Protein AF-A0A0E1X220-F1 (afdb_monomer_lite)

InterPro domains:
  IPR011006 CheY-like superfamily [SSF52172] (6-56)

Secondary structure (DSSP, 8-state):
--TTTT-EEEEE-SSHHHHHHHHHHHHHTTPEEEEEESSHHHHHHHHHHS--SEEEE---TTHHHHHHHH--

Sequence (72 aa):
MNDLEHRRILVVEDEVFVALDVAATVEDANGTVVGPVGTVRQAIDLINRQEVDAAIRTSISQTEMWNRCWTG

Foldseek 3Di:
DLVAAEAAEEEEALDVVVSVVVCVVCVVSNHHYLDYHNDPVVVVVSVVVDPHRYYDYDDPPCVVVVVVPPVD

Structure (mmCIF, N/CA/C/O backbone):
data_AF-A0A0E1X220-F1
#
_entry.id   AF-A0A0E1X220-F1
#
loop_
_atom_site.group_PDB
_atom_site.id
_atom_site.type_symbol
_atom_site.label_atom_id
_atom_site.label_alt_id
_atom_site.label_comp_id
_atom_site.label_asym_id
_atom_site.label_entity_id
_atom_site.label_seq_id
_atom_site.pdbx_PDB_ins_code
_atom_site.Cartn_x
_atom_sit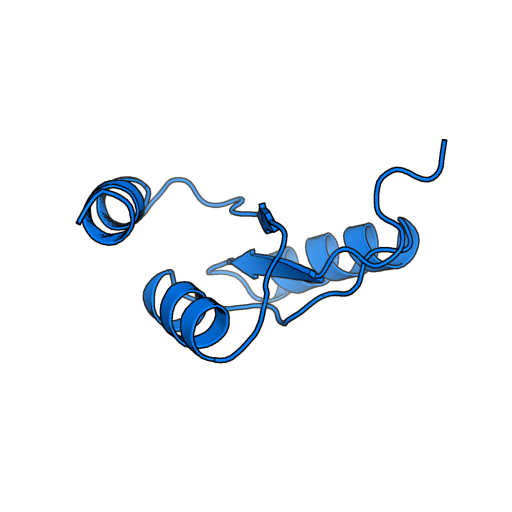e.Cartn_y
_atom_site.Cartn_z
_atom_site.occupancy
_atom_site.B_iso_or_equiv
_atom_site.auth_seq_id
_atom_site.auth_comp_id
_atom_site.auth_asym_id
_atom_site.auth_atom_id
_atom_site.pdbx_PDB_model_num
ATOM 1 N N . MET A 1 1 ? 7.326 -18.234 -13.073 1.00 40.06 1 MET A N 1
ATOM 2 C CA . MET A 1 1 ? 7.366 -17.839 -11.653 1.00 40.06 1 MET A CA 1
ATOM 3 C C . MET A 1 1 ? 7.067 -16.357 -11.651 1.00 40.06 1 MET A C 1
ATOM 5 O O . MET A 1 1 ? 7.986 -15.575 -11.830 1.00 40.06 1 MET A O 1
ATOM 9 N N . ASN A 1 2 ? 5.783 -16.000 -11.621 1.00 44.12 2 ASN A N 1
ATOM 10 C CA . ASN A 1 2 ? 5.340 -14.607 -11.598 1.00 44.12 2 ASN A CA 1
ATOM 11 C C . ASN A 1 2 ? 4.620 -14.432 -10.260 1.00 44.12 2 ASN A C 1
ATOM 13 O O . ASN A 1 2 ? 3.415 -14.645 -10.156 1.00 44.12 2 ASN A O 1
ATOM 17 N N . ASP A 1 3 ? 5.398 -14.206 -9.203 1.00 56.16 3 ASP A N 1
ATOM 18 C CA . ASP A 1 3 ? 4.967 -14.474 -7.825 1.00 56.16 3 ASP A CA 1
ATOM 19 C C . ASP A 1 3 ? 4.045 -13.397 -7.211 1.00 56.16 3 ASP A C 1
ATOM 21 O O . ASP A 1 3 ? 3.585 -13.561 -6.081 1.00 56.16 3 ASP A O 1
ATOM 25 N N . LEU A 1 4 ? 3.692 -12.336 -7.951 1.00 56.62 4 LEU A N 1
ATOM 26 C CA . LEU A 1 4 ? 2.808 -11.255 -7.479 1.00 56.62 4 LEU A CA 1
ATOM 27 C C . LEU A 1 4 ? 1.654 -10.898 -8.430 1.00 56.62 4 LEU A C 1
ATOM 29 O O . LEU A 1 4 ? 0.907 -9.964 -8.138 1.00 56.62 4 LEU A O 1
ATOM 33 N N . GLU A 1 5 ? 1.460 -11.637 -9.528 1.00 53.69 5 GLU A N 1
ATOM 34 C CA . GLU A 1 5 ? 0.391 -11.334 -10.488 1.00 53.69 5 GLU A CA 1
ATOM 35 C C . GLU A 1 5 ? -0.983 -11.295 -9.799 1.00 53.69 5 GLU A C 1
ATOM 37 O O . GLU A 1 5 ? -1.444 -12.294 -9.249 1.00 53.69 5 GLU A O 1
ATOM 42 N N . HIS A 1 6 ? -1.638 -10.130 -9.870 1.00 60.34 6 HIS A N 1
ATOM 43 C CA . HIS A 1 6 ? -2.949 -9.800 -9.282 1.00 60.34 6 HIS A CA 1
ATOM 44 C C . HIS A 1 6 ? -2.990 -9.593 -7.763 1.00 60.34 6 HIS A C 1
ATOM 46 O O . HIS A 1 6 ? -4.074 -9.367 -7.227 1.00 60.34 6 HIS A O 1
ATOM 52 N N . ARG A 1 7 ? -1.850 -9.609 -7.061 1.00 74.56 7 ARG A N 1
ATOM 53 C CA . ARG A 1 7 ? -1.851 -9.358 -5.617 1.00 74.56 7 ARG A CA 1
ATOM 54 C C . ARG A 1 7 ? -1.971 -7.873 -5.309 1.00 74.56 7 ARG A C 1
ATOM 56 O O . ARG A 1 7 ? -1.213 -7.042 -5.812 1.00 74.56 7 ARG A O 1
ATOM 63 N N . ARG A 1 8 ? -2.925 -7.560 -4.443 1.00 81.31 8 ARG A N 1
ATOM 64 C CA . ARG A 1 8 ? -3.232 -6.228 -3.935 1.00 81.31 8 ARG A CA 1
ATOM 65 C C . ARG A 1 8 ? -2.359 -5.962 -2.716 1.00 81.31 8 ARG A C 1
ATOM 67 O O . ARG A 1 8 ? -2.652 -6.431 -1.618 1.00 81.31 8 ARG A O 1
ATOM 74 N N . ILE A 1 9 ? -1.258 -5.248 -2.925 1.00 85.50 9 ILE A N 1
ATOM 75 C CA . ILE A 1 9 ? -0.260 -4.958 -1.897 1.00 85.50 9 ILE A CA 1
ATOM 76 C C . ILE A 1 9 ? -0.527 -3.582 -1.291 1.00 85.50 9 ILE A C 1
ATOM 78 O O . ILE A 1 9 ? -0.609 -2.570 -1.990 1.00 85.50 9 ILE A O 1
ATOM 82 N N . LEU A 1 10 ? -0.637 -3.537 0.030 1.00 85.31 10 LEU A N 1
ATOM 83 C CA . LEU A 1 10 ? -0.758 -2.302 0.791 1.00 85.31 10 LEU A CA 1
ATOM 84 C C . LEU A 1 10 ? 0.614 -1.874 1.308 1.00 85.31 10 LEU A C 1
ATOM 86 O O . LEU A 1 10 ? 1.283 -2.643 1.995 1.00 85.31 10 LEU A O 1
ATOM 90 N N . VAL A 1 11 ? 1.0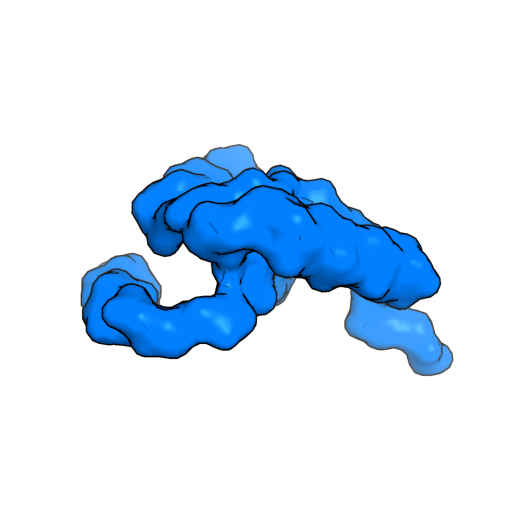21 -0.642 1.015 1.00 85.44 11 VAL A N 1
ATOM 91 C CA . VAL A 1 11 ? 2.306 -0.099 1.470 1.00 85.44 11 VAL A CA 1
ATOM 92 C C . VAL A 1 11 ? 2.035 0.863 2.618 1.00 85.44 11 VAL A C 1
ATOM 94 O O . VAL A 1 11 ? 1.374 1.880 2.426 1.00 85.44 11 VAL A O 1
ATOM 97 N N . VAL A 1 12 ? 2.509 0.542 3.822 1.00 85.25 12 VAL A N 1
ATOM 98 C CA . VAL A 1 12 ? 2.323 1.395 5.005 1.00 85.25 12 VAL A CA 1
ATOM 99 C C . VAL A 1 12 ? 3.649 2.027 5.371 1.00 85.25 12 VAL A C 1
ATOM 101 O O . V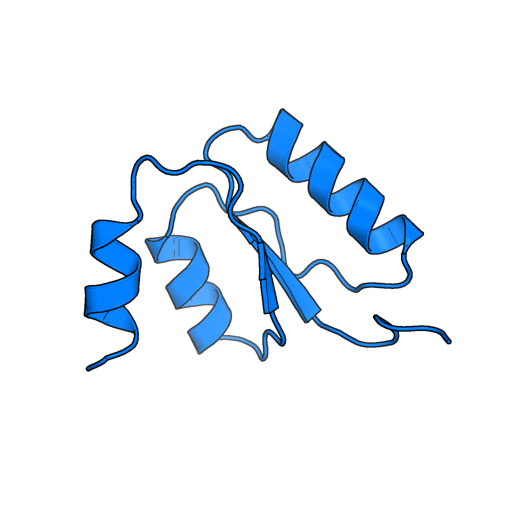AL A 1 12 ? 4.521 1.339 5.900 1.00 85.25 12 VAL A O 1
ATOM 104 N N . GLU A 1 13 ? 3.762 3.330 5.139 1.00 85.56 13 GLU A N 1
ATOM 105 C CA . GLU A 1 13 ? 4.954 4.091 5.470 1.00 85.56 13 GLU A CA 1
ATOM 106 C C . GLU A 1 13 ? 4.671 5.502 5.951 1.00 85.56 13 GLU A C 1
ATOM 108 O O . GLU A 1 13 ? 3.917 6.241 5.322 1.00 85.56 13 GLU A O 1
ATOM 113 N N . ASP A 1 14 ? 5.337 5.868 7.048 1.00 81.88 14 ASP A N 1
ATOM 114 C CA . ASP A 1 14 ? 5.214 7.188 7.673 1.00 81.88 14 ASP A CA 1
ATOM 115 C C . ASP A 1 14 ? 5.816 8.276 6.756 1.00 81.88 14 ASP A C 1
ATOM 117 O O . ASP A 1 14 ? 5.362 9.423 6.736 1.00 81.88 14 ASP A O 1
ATOM 121 N N . GLU A 1 15 ? 6.811 7.902 5.944 1.00 86.56 15 GLU A N 1
ATOM 122 C CA . GLU A 1 15 ? 7.470 8.764 4.966 1.00 86.56 15 GLU A CA 1
ATOM 123 C C . GLU A 1 15 ? 6.971 8.485 3.542 1.00 86.56 15 GLU A C 1
ATOM 125 O O . GLU A 1 15 ? 7.240 7.442 2.946 1.00 86.56 15 GLU A O 1
ATOM 130 N N . VAL A 1 16 ? 6.299 9.472 2.942 1.00 80.00 16 VAL A N 1
ATOM 131 C CA . VAL A 1 16 ? 5.688 9.353 1.603 1.00 80.00 16 VAL A CA 1
ATOM 132 C C . VAL A 1 16 ? 6.704 9.009 0.508 1.00 80.00 16 VAL A C 1
ATOM 134 O O . VAL A 1 16 ? 6.376 8.257 -0.406 1.00 80.00 16 VAL A O 1
ATOM 137 N N . PHE A 1 17 ? 7.935 9.524 0.586 1.00 85.19 17 PHE A N 1
ATOM 138 C CA . PHE A 1 17 ? 8.970 9.225 -0.411 1.00 85.19 17 PHE A CA 1
ATOM 139 C C . PHE A 1 17 ? 9.378 7.750 -0.398 1.00 85.19 17 PHE A C 1
ATOM 141 O O . PHE A 1 17 ? 9.492 7.145 -1.459 1.00 85.19 17 PHE A O 1
ATOM 148 N N . VAL A 1 18 ? 9.527 7.162 0.792 1.00 84.44 18 VAL A N 1
ATOM 149 C CA . VAL A 1 18 ? 9.824 5.731 0.952 1.00 84.44 18 VAL A CA 1
ATOM 150 C C . VAL A 1 18 ? 8.625 4.899 0.499 1.00 84.44 18 VAL A C 1
ATOM 152 O O . VAL A 1 18 ? 8.783 3.922 -0.228 1.00 84.44 18 VAL A O 1
ATOM 155 N N . ALA A 1 19 ? 7.410 5.328 0.854 1.00 84.25 19 ALA A N 1
ATOM 156 C CA . ALA A 1 19 ? 6.179 4.670 0.428 1.00 84.25 19 ALA A CA 1
ATOM 157 C C . ALA A 1 19 ? 6.052 4.589 -1.105 1.00 84.25 19 ALA A C 1
ATOM 159 O O . ALA A 1 19 ? 5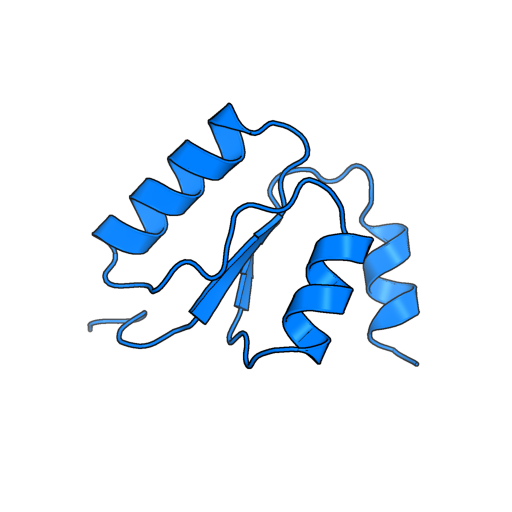.638 3.562 -1.639 1.00 84.25 19 ALA A O 1
ATOM 160 N N . LEU A 1 20 ? 6.414 5.667 -1.810 1.00 85.25 20 LEU A N 1
ATOM 161 C CA . LEU A 1 20 ? 6.397 5.739 -3.272 1.00 85.25 20 LEU A CA 1
ATOM 162 C C . LEU A 1 20 ? 7.462 4.845 -3.916 1.00 85.25 20 LEU A C 1
ATOM 164 O O . LEU A 1 20 ? 7.168 4.197 -4.914 1.00 85.25 20 LEU A O 1
ATOM 168 N N . ASP A 1 21 ? 8.664 4.781 -3.346 1.00 88.56 21 ASP A N 1
ATOM 169 C CA . ASP A 1 21 ? 9.750 3.927 -3.848 1.00 88.56 21 ASP A CA 1
ATOM 170 C C . ASP A 1 21 ? 9.394 2.432 -3.738 1.00 88.56 21 ASP A C 1
ATOM 172 O O . ASP A 1 21 ? 9.528 1.653 -4.688 1.00 88.56 21 ASP A O 1
ATOM 176 N N . VAL A 1 22 ? 8.813 2.041 -2.599 1.00 84.75 22 VAL A N 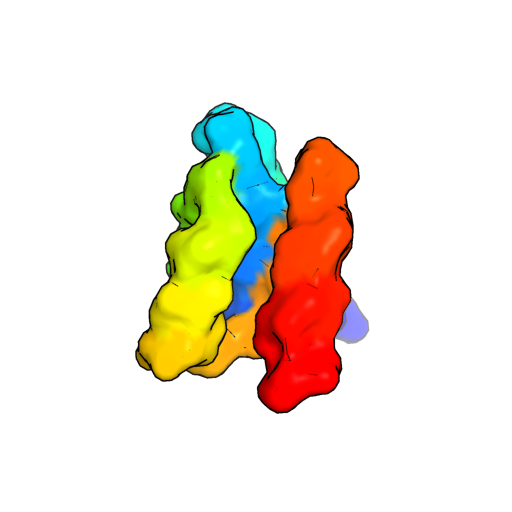1
ATOM 177 C CA . VAL A 1 22 ? 8.293 0.683 -2.393 1.00 84.75 22 VAL A CA 1
ATOM 178 C C . VAL A 1 22 ? 7.119 0.400 -3.332 1.00 84.75 22 VAL A C 1
ATOM 180 O O . VAL A 1 22 ? 7.058 -0.680 -3.917 1.00 84.75 22 VAL A O 1
ATOM 183 N N . ALA A 1 23 ? 6.203 1.355 -3.516 1.00 86.25 23 ALA A N 1
ATOM 184 C CA . ALA A 1 23 ? 5.091 1.207 -4.453 1.00 86.25 23 ALA A CA 1
ATOM 185 C C . ALA A 1 23 ? 5.582 0.988 -5.893 1.00 86.25 23 ALA A C 1
ATOM 187 O O . ALA A 1 23 ? 5.127 0.055 -6.547 1.00 86.25 23 ALA A O 1
ATOM 188 N N . ALA A 1 24 ? 6.560 1.774 -6.349 1.00 86.88 24 ALA A N 1
ATOM 189 C CA . ALA A 1 24 ? 7.161 1.618 -7.670 1.00 86.88 24 ALA A CA 1
ATOM 190 C C . ALA A 1 24 ? 7.811 0.235 -7.842 1.00 86.88 24 ALA A C 1
ATOM 192 O O . ALA A 1 24 ? 7.633 -0.406 -8.872 1.00 86.88 24 ALA A O 1
ATOM 193 N N . THR A 1 25 ? 8.495 -0.263 -6.807 1.00 87.00 25 THR A N 1
ATOM 194 C CA . THR A 1 25 ? 9.086 -1.613 -6.807 1.00 87.00 25 THR A CA 1
ATOM 195 C C . THR A 1 25 ? 8.018 -2.707 -6.916 1.00 87.00 25 THR A C 1
ATOM 197 O O . THR A 1 25 ? 8.206 -3.708 -7.604 1.00 87.00 25 THR A O 1
ATOM 200 N N . VAL A 1 26 ? 6.880 -2.531 -6.240 1.00 83.31 26 VAL A N 1
ATOM 201 C CA . VAL A 1 26 ? 5.757 -3.476 -6.299 1.00 83.31 26 VAL A CA 1
ATOM 202 C C . VAL A 1 26 ? 5.099 -3.472 -7.678 1.00 83.31 26 VAL A C 1
ATOM 204 O O . VAL A 1 26 ? 4.787 -4.543 -8.196 1.00 83.31 26 VAL A O 1
ATOM 207 N N . GLU A 1 27 ? 4.897 -2.296 -8.272 1.00 84.94 27 GLU A N 1
ATOM 208 C CA . GLU A 1 27 ? 4.338 -2.167 -9.623 1.00 84.94 27 GLU A CA 1
ATOM 209 C C . GLU A 1 27 ? 5.270 -2.774 -10.682 1.00 84.94 27 GLU A C 1
ATOM 211 O O . GLU A 1 27 ? 4.799 -3.504 -11.554 1.00 84.94 27 GLU A O 1
ATOM 216 N N . ASP A 1 28 ? 6.585 -2.556 -10.563 1.00 85.62 28 ASP A N 1
ATOM 217 C CA . ASP A 1 28 ? 7.606 -3.167 -11.431 1.00 85.62 28 ASP A CA 1
ATOM 218 C C . ASP A 1 28 ? 7.608 -4.703 -11.324 1.00 85.62 28 ASP A C 1
ATOM 220 O O . ASP A 1 28 ? 7.818 -5.417 -12.303 1.00 85.62 28 ASP A O 1
ATOM 224 N N . ALA A 1 29 ? 7.269 -5.231 -10.145 1.00 82.56 29 ALA A N 1
ATOM 225 C CA . ALA A 1 29 ? 7.103 -6.660 -9.898 1.00 82.56 29 ALA A CA 1
ATOM 226 C C . ALA A 1 29 ? 5.715 -7.217 -10.293 1.00 82.56 29 ALA A C 1
ATOM 228 O O . ALA A 1 29 ? 5.354 -8.315 -9.859 1.00 82.56 29 ALA A O 1
ATOM 229 N N . ASN A 1 30 ? 4.931 -6.499 -11.112 1.00 82.38 30 ASN A N 1
ATOM 230 C CA . ASN A 1 30 ? 3.576 -6.875 -11.550 1.00 82.38 30 ASN A CA 1
ATOM 231 C C . ASN A 1 30 ? 2.519 -6.943 -10.418 1.00 82.38 30 ASN A C 1
ATOM 233 O O . ASN A 1 30 ? 1.460 -7.560 -10.583 1.00 82.38 30 ASN A O 1
ATOM 237 N N . GLY A 1 31 ? 2.782 -6.311 -9.272 1.00 83.06 31 GLY A N 1
ATOM 238 C CA . GLY A 1 31 ? 1.839 -6.176 -8.163 1.00 83.06 31 GLY A CA 1
ATOM 239 C C . GLY A 1 31 ? 0.920 -4.960 -8.316 1.00 83.06 31 GLY A C 1
ATOM 240 O O . GLY A 1 31 ? 1.259 -3.976 -8.965 1.00 83.06 31 GLY A O 1
ATOM 241 N N . THR A 1 32 ? -0.263 -5.004 -7.700 1.00 83.69 32 THR A N 1
ATOM 242 C CA . THR A 1 32 ? -1.183 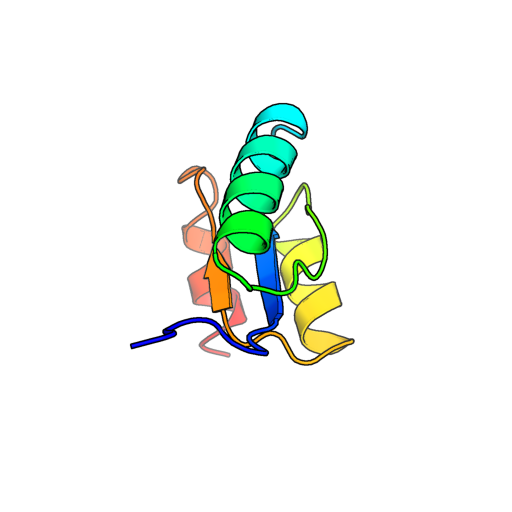-3.855 -7.658 1.00 83.69 32 THR A CA 1
ATOM 243 C C . THR A 1 32 ? -1.059 -3.146 -6.318 1.00 83.69 32 THR A C 1
ATOM 245 O O . THR A 1 32 ? -1.394 -3.721 -5.282 1.00 83.69 32 THR A O 1
ATOM 248 N N . VAL A 1 33 ? -0.624 -1.887 -6.322 1.00 85.75 33 VAL A N 1
ATOM 249 C CA . VAL A 1 33 ? -0.525 -1.091 -5.094 1.00 85.75 33 VAL A CA 1
ATOM 250 C C . VAL A 1 33 ? -1.894 -0.528 -4.719 1.00 85.75 33 VAL A C 1
ATOM 252 O O . VAL A 1 33 ? -2.551 0.166 -5.489 1.00 85.75 33 VAL A O 1
ATOM 255 N N . VAL A 1 34 ? -2.333 -0.828 -3.499 1.00 83.81 34 VAL A N 1
ATOM 256 C CA . VAL A 1 34 ? -3.649 -0.437 -2.963 1.00 83.81 34 VAL A CA 1
ATOM 257 C C . VAL A 1 34 ? -3.619 0.949 -2.297 1.00 83.81 34 VAL A C 1
ATOM 259 O O . VAL A 1 34 ? -4.661 1.539 -2.006 1.00 83.81 34 VAL A O 1
ATOM 262 N N . GLY A 1 35 ? -2.416 1.488 -2.108 1.00 73.38 35 GLY A N 1
ATOM 263 C CA . GLY A 1 35 ? -2.160 2.864 -1.705 1.00 73.38 35 GLY A CA 1
ATOM 264 C C . GLY A 1 35 ? -1.026 2.962 -0.683 1.00 73.38 35 GLY A C 1
ATOM 265 O O . GLY A 1 35 ? -0.942 2.108 0.205 1.00 73.38 35 GLY A O 1
ATOM 266 N N . PRO A 1 36 ? -0.172 3.996 -0.776 1.00 78.75 36 PRO A N 1
ATOM 267 C CA . PRO A 1 36 ? 0.734 4.348 0.303 1.00 78.75 36 PRO A CA 1
ATOM 268 C C . PRO A 1 36 ? -0.068 4.977 1.448 1.00 78.75 36 PRO A C 1
ATOM 270 O O . PRO A 1 36 ? -0.804 5.946 1.249 1.00 78.75 36 PRO A O 1
ATOM 273 N N . VAL A 1 37 ? 0.052 4.425 2.651 1.00 85.12 37 VAL A N 1
ATOM 274 C CA . VAL A 1 37 ? -0.665 4.908 3.838 1.00 85.12 37 VAL A CA 1
ATOM 275 C C . VAL A 1 37 ? 0.300 5.284 4.946 1.00 85.12 37 VAL A C 1
ATOM 277 O O . VAL A 1 37 ? 1.189 4.516 5.291 1.00 85.12 37 VAL A O 1
ATOM 280 N N . GLY A 1 38 ? 0.076 6.455 5.540 1.00 80.38 38 GLY A N 1
ATOM 281 C CA . GLY A 1 38 ? 0.958 7.045 6.549 1.00 80.38 38 GLY A CA 1
ATOM 282 C C . GLY A 1 38 ? 0.837 6.442 7.941 1.00 80.38 38 GLY A C 1
ATOM 283 O O . GLY A 1 38 ? 1.569 6.831 8.835 1.00 80.38 38 GLY A O 1
ATOM 284 N N . THR A 1 39 ? -0.143 5.565 8.177 1.00 78.50 39 THR A N 1
ATOM 285 C CA . THR A 1 39 ? -0.400 5.007 9.508 1.00 78.50 39 THR A CA 1
ATOM 286 C C . THR A 1 39 ? -1.009 3.613 9.432 1.00 78.50 39 THR A C 1
ATOM 288 O O . THR A 1 39 ? -1.744 3.271 8.503 1.00 78.50 39 THR A O 1
ATOM 291 N N . VAL A 1 40 ? -0.805 2.832 10.496 1.00 78.94 40 VAL A N 1
ATOM 292 C CA . VAL A 1 40 ? -1.472 1.533 10.710 1.00 78.94 40 VAL A CA 1
ATOM 293 C C . VAL A 1 40 ? -2.984 1.637 10.630 1.00 78.94 40 VAL A C 1
ATOM 295 O O . VAL A 1 40 ? -3.645 0.758 10.092 1.00 78.94 40 VAL A O 1
ATOM 298 N N . ARG A 1 41 ? -3.545 2.707 11.187 1.00 80.62 41 ARG A N 1
ATOM 299 C CA . ARG A 1 41 ? -4.993 2.861 11.276 1.00 80.62 41 ARG A CA 1
ATOM 300 C C . ARG A 1 41 ? -5.616 3.040 9.896 1.00 80.62 41 ARG A C 1
ATOM 302 O O . ARG A 1 41 ? -6.596 2.374 9.593 1.00 80.62 41 ARG A O 1
ATOM 309 N N . GLN A 1 42 ? -4.993 3.861 9.049 1.00 82.69 42 GLN A N 1
ATOM 310 C CA . GLN A 1 42 ? -5.380 3.982 7.643 1.00 82.69 42 GLN A CA 1
ATOM 311 C C . GLN A 1 42 ? -5.230 2.650 6.908 1.00 82.69 42 GLN A C 1
ATOM 313 O O . GLN A 1 42 ? -6.100 2.293 6.120 1.00 82.69 42 GLN A O 1
ATOM 318 N N . ALA A 1 43 ? -4.166 1.897 7.200 1.00 82.06 43 ALA A N 1
ATOM 319 C CA . ALA A 1 43 ? -3.960 0.580 6.616 1.00 82.06 43 ALA A CA 1
ATOM 320 C C . ALA A 1 43 ? -5.111 -0.383 6.952 1.00 82.06 43 ALA A C 1
ATOM 322 O O . ALA A 1 43 ? -5.685 -0.994 6.058 1.00 82.06 43 ALA A O 1
ATOM 323 N N . ILE A 1 44 ? -5.495 -0.457 8.228 1.00 81.25 44 ILE A N 1
ATOM 324 C CA . ILE A 1 44 ? -6.616 -1.279 8.704 1.00 81.25 44 ILE A CA 1
ATOM 325 C C . ILE A 1 44 ? -7.939 -0.822 8.079 1.00 81.25 44 ILE A C 1
ATOM 327 O O . ILE A 1 44 ? -8.711 -1.655 7.611 1.00 81.25 44 ILE A O 1
ATOM 331 N N . ASP A 1 45 ? -8.198 0.486 8.020 1.00 84.94 45 ASP A N 1
ATOM 332 C CA . ASP A 1 45 ? -9.408 1.022 7.386 1.00 84.94 45 ASP A CA 1
ATOM 333 C C . ASP A 1 45 ? -9.485 0.658 5.896 1.00 84.94 45 ASP A C 1
ATOM 335 O O . ASP A 1 45 ? -10.574 0.402 5.383 1.00 84.94 45 ASP A O 1
ATOM 339 N N . LEU A 1 46 ? -8.347 0.609 5.200 1.00 82.44 46 LEU A N 1
ATOM 340 C CA . LEU A 1 46 ? -8.279 0.185 3.803 1.00 82.44 46 LEU A CA 1
ATOM 341 C C . LEU A 1 46 ? -8.470 -1.323 3.660 1.00 82.44 46 LEU A C 1
ATOM 343 O O . LEU A 1 46 ? -9.274 -1.720 2.828 1.00 82.44 46 LEU A O 1
ATOM 347 N N . ILE A 1 47 ? -7.847 -2.148 4.501 1.00 82.25 47 ILE A N 1
ATOM 348 C CA . ILE A 1 47 ? -8.071 -3.607 4.509 1.00 82.25 47 ILE A CA 1
ATOM 349 C C . ILE A 1 47 ? -9.553 -3.931 4.765 1.00 82.25 47 ILE A C 1
ATOM 351 O O . ILE A 1 47 ? -10.122 -4.812 4.132 1.00 82.25 47 ILE A O 1
ATOM 355 N N . ASN A 1 48 ? -10.220 -3.175 5.642 1.00 82.56 48 ASN A N 1
ATOM 356 C CA . ASN A 1 48 ? -11.652 -3.341 5.904 1.00 82.56 48 ASN A CA 1
ATOM 357 C C . ASN A 1 48 ? -12.550 -2.890 4.739 1.00 82.56 48 ASN A C 1
ATOM 359 O O . ASN A 1 48 ? -13.711 -3.290 4.665 1.00 82.56 48 ASN A O 1
ATOM 363 N N . ARG A 1 49 ? -12.054 -2.023 3.849 1.00 82.38 49 ARG A N 1
ATOM 364 C CA . ARG A 1 49 ? -12.809 -1.487 2.702 1.00 82.38 49 ARG A CA 1
ATOM 365 C C . ARG A 1 49 ? -12.555 -2.253 1.408 1.00 82.38 49 ARG A C 1
ATOM 367 O O . ARG A 1 49 ? -13.360 -2.143 0.486 1.00 82.38 49 ARG A O 1
ATOM 374 N N . GLN A 1 50 ? -11.439 -2.965 1.307 1.00 77.94 50 GLN A N 1
ATOM 375 C CA . GLN A 1 50 ? -11.003 -3.625 0.085 1.00 77.94 50 GLN A CA 1
ATOM 376 C C . GLN A 1 50 ? -10.077 -4.802 0.385 1.00 77.94 50 GLN A C 1
ATOM 378 O O . GLN A 1 50 ? -9.266 -4.742 1.301 1.00 77.94 50 GLN A O 1
ATOM 383 N N . GLU A 1 51 ? -10.166 -5.848 -0.436 1.00 74.50 51 GLU A N 1
ATOM 384 C CA . GLU A 1 51 ? -9.277 -7.006 -0.329 1.00 74.50 51 GLU A CA 1
ATOM 385 C C . GLU A 1 51 ? -7.820 -6.600 -0.578 1.00 74.50 51 GLU A C 1
ATOM 387 O O . GLU A 1 51 ? -7.494 -5.990 -1.600 1.00 74.50 51 GLU A O 1
ATOM 392 N N . VAL A 1 52 ? -6.967 -6.929 0.388 1.00 80.88 52 VAL A N 1
ATOM 393 C CA . VAL A 1 52 ? -5.518 -6.726 0.375 1.00 80.88 52 VAL A CA 1
ATOM 394 C C . VAL A 1 52 ? -4.887 -8.087 0.639 1.00 80.88 52 VAL A C 1
ATOM 396 O O . VAL A 1 52 ? -5.160 -8.701 1.669 1.00 80.88 52 VAL A O 1
ATOM 399 N N . ASP A 1 53 ? -4.039 -8.550 -0.273 1.00 78.81 53 ASP A N 1
ATOM 400 C CA . ASP A 1 53 ? -3.394 -9.865 -0.182 1.00 78.81 53 ASP A CA 1
ATOM 401 C C . ASP A 1 53 ? -2.166 -9.849 0.726 1.00 78.81 53 ASP A C 1
ATOM 403 O O . ASP A 1 53 ? -1.810 -10.861 1.331 1.00 78.81 53 ASP A O 1
ATOM 407 N N . ALA A 1 54 ? -1.487 -8.704 0.802 1.00 78.88 54 ALA A N 1
ATOM 408 C CA . ALA A 1 54 ? -0.349 -8.513 1.685 1.00 78.88 54 ALA A CA 1
ATOM 409 C C . ALA A 1 54 ? -0.154 -7.036 2.030 1.00 78.88 54 ALA A C 1
ATOM 411 O O . ALA A 1 54 ? -0.487 -6.142 1.252 1.00 78.88 54 ALA A O 1
ATOM 412 N N . ALA A 1 55 ? 0.432 -6.787 3.197 1.00 80.38 55 ALA A N 1
ATOM 413 C CA . ALA A 1 55 ? 0.847 -5.460 3.617 1.00 80.38 55 ALA A CA 1
ATOM 414 C C . ALA A 1 55 ? 2.358 -5.443 3.845 1.00 80.38 55 ALA A C 1
ATOM 416 O O . ALA A 1 55 ? 2.896 -6.308 4.538 1.00 80.38 55 ALA A O 1
ATOM 417 N N . ILE A 1 56 ? 3.030 -4.447 3.276 1.00 78.94 56 ILE A N 1
ATOM 418 C CA . ILE A 1 56 ? 4.451 -4.191 3.490 1.00 78.94 56 ILE A CA 1
ATOM 419 C C . ILE A 1 56 ? 4.565 -3.003 4.439 1.00 78.94 56 ILE A C 1
ATOM 421 O O . ILE A 1 56 ? 4.013 -1.931 4.183 1.00 78.94 56 ILE A O 1
ATOM 425 N N . ARG A 1 57 ? 5.281 -3.215 5.546 1.00 76.06 57 ARG A N 1
ATOM 426 C CA . ARG A 1 57 ? 5.680 -2.169 6.489 1.00 76.06 57 ARG A CA 1
ATOM 427 C C . ARG A 1 57 ? 7.184 -2.176 6.614 1.00 76.06 57 ARG A C 1
ATOM 429 O O . ARG A 1 57 ? 7.779 -3.227 6.837 1.00 76.06 57 ARG A O 1
ATOM 436 N N . THR A 1 58 ? 7.771 -1.008 6.473 1.00 70.31 58 THR A N 1
ATOM 437 C CA . THR A 1 58 ? 9.212 -0.804 6.409 1.00 70.31 58 THR A CA 1
ATOM 438 C C . THR A 1 58 ? 9.693 -0.112 7.706 1.00 70.31 58 THR A C 1
ATOM 440 O O . THR A 1 58 ? 10.778 -0.416 8.202 1.00 70.31 58 THR A O 1
ATOM 443 N N . SER A 1 59 ? 8.832 0.673 8.374 1.00 65.81 59 SER A N 1
ATOM 444 C CA . SER A 1 59 ? 9.058 1.237 9.711 1.00 65.81 59 SER A CA 1
ATOM 445 C C . SER A 1 59 ? 8.615 0.286 10.847 1.00 65.81 59 SER A C 1
ATOM 447 O O . SER A 1 59 ? 7.489 -0.218 10.896 1.00 65.81 59 SER A O 1
ATOM 449 N N . ILE A 1 60 ? 9.511 0.035 11.815 1.00 63.19 60 ILE A N 1
ATOM 450 C CA . ILE A 1 60 ? 9.273 -0.849 12.983 1.00 63.19 60 ILE A CA 1
ATOM 451 C C . ILE A 1 60 ? 8.687 -0.126 14.209 1.00 63.19 60 ILE A C 1
ATOM 453 O O . ILE A 1 60 ? 8.441 -0.757 15.241 1.00 63.19 60 ILE A O 1
ATOM 457 N N . SER A 1 61 ? 8.430 1.184 14.117 1.00 62.97 61 SER A N 1
ATOM 458 C CA . SER A 1 61 ? 8.048 2.030 15.263 1.00 62.97 61 SER A CA 1
ATOM 459 C C . SER A 1 61 ? 6.688 1.667 15.879 1.00 62.97 61 SER A C 1
ATOM 461 O O . SER A 1 61 ? 6.426 1.983 17.038 1.00 62.97 61 SER A O 1
ATOM 463 N N . GLN A 1 62 ? 5.820 0.985 15.122 1.00 57.38 62 GLN A N 1
ATOM 464 C CA . GLN A 1 62 ? 4.412 0.782 15.479 1.00 57.38 62 GLN A CA 1
ATOM 465 C C . GLN A 1 62 ? 3.964 -0.685 15.442 1.00 57.38 62 GLN A C 1
ATOM 467 O O . GLN A 1 62 ? 2.790 -0.990 15.212 1.00 57.38 62 GLN A O 1
ATOM 472 N N . THR A 1 63 ? 4.909 -1.598 15.652 1.00 57.09 63 THR A N 1
ATOM 473 C CA . THR A 1 63 ? 4.698 -3.053 15.581 1.00 57.09 63 THR A CA 1
ATOM 474 C C . THR A 1 63 ? 3.741 -3.565 16.673 1.00 57.09 63 THR A C 1
ATOM 476 O O . THR A 1 63 ? 2.982 -4.503 16.439 1.00 57.09 63 THR A O 1
ATOM 479 N N . GLU A 1 64 ? 3.657 -2.900 17.831 1.00 56.88 64 GLU A N 1
ATOM 480 C CA . GLU A 1 64 ? 2.750 -3.303 18.923 1.00 56.88 64 GLU A CA 1
ATOM 481 C C . GLU A 1 64 ? 1.255 -3.098 18.611 1.00 56.88 64 GLU A C 1
ATOM 483 O O . GLU A 1 64 ? 0.406 -3.794 19.171 1.00 56.88 64 GLU A O 1
ATOM 488 N N . MET A 1 65 ? 0.896 -2.179 17.702 1.00 55.91 65 MET A N 1
ATOM 489 C CA . MET A 1 65 ? -0.515 -1.938 17.358 1.00 55.91 65 MET A CA 1
ATOM 490 C C . MET A 1 65 ? -1.093 -2.979 16.389 1.00 55.91 65 MET A C 1
ATOM 492 O O . MET A 1 65 ? -2.284 -3.271 16.471 1.00 55.91 65 MET A O 1
ATOM 496 N N . TRP A 1 66 ? -0.270 -3.564 15.509 1.00 53.84 66 TRP A N 1
ATOM 497 C CA . TRP A 1 66 ? -0.713 -4.577 14.539 1.00 53.84 66 TRP A CA 1
ATOM 498 C C . TRP A 1 66 ? -1.148 -5.876 15.219 1.00 53.84 66 TRP A C 1
ATOM 500 O O . TRP A 1 66 ? -2.252 -6.355 14.964 1.00 53.84 66 TRP A O 1
ATOM 510 N N . ASN A 1 67 ? -0.342 -6.390 16.157 1.00 56.69 67 ASN A N 1
ATOM 511 C CA . ASN A 1 67 ? -0.688 -7.608 16.897 1.00 56.69 67 ASN A CA 1
ATOM 512 C C . ASN A 1 67 ? -2.009 -7.459 17.659 1.00 56.69 67 ASN A C 1
ATOM 514 O O . ASN A 1 67 ? -2.793 -8.393 17.706 1.00 56.69 67 ASN A O 1
ATOM 518 N N . ARG A 1 68 ? -2.310 -6.270 18.192 1.00 56.66 68 ARG A N 1
ATOM 519 C CA . ARG A 1 68 ? -3.563 -6.031 18.922 1.00 56.66 68 ARG A CA 1
ATOM 520 C C . ARG A 1 68 ? -4.813 -5.929 18.043 1.00 56.66 68 ARG A C 1
ATOM 522 O O . ARG A 1 68 ? -5.899 -6.110 18.579 1.00 56.66 68 ARG A O 1
ATOM 529 N N . CYS A 1 69 ? -4.690 -5.598 16.756 1.00 52.38 69 CYS A N 1
ATOM 530 C CA . CYS A 1 69 ? -5.840 -5.462 15.848 1.00 52.38 69 CYS A CA 1
ATOM 531 C C . CYS A 1 69 ? -6.123 -6.715 15.011 1.00 52.38 69 CYS A C 1
ATOM 533 O O . CYS A 1 69 ? -7.235 -6.842 14.517 1.00 52.38 69 CYS A O 1
ATOM 535 N N . TRP A 1 70 ? -5.153 -7.618 14.835 1.00 51.34 70 TRP A N 1
ATOM 536 C CA . TRP A 1 70 ? -5.322 -8.816 14.000 1.00 51.34 70 TRP A CA 1
ATOM 537 C C . TRP A 1 70 ? -5.605 -10.097 14.805 1.00 51.34 70 TRP A C 1
ATOM 539 O O . TRP A 1 70 ? -6.120 -11.060 14.251 1.00 51.34 70 TRP A O 1
ATOM 549 N N . THR A 1 71 ? -5.319 -10.118 16.115 1.00 49.78 71 THR A N 1
ATOM 550 C CA . THR A 1 71 ? -5.676 -11.237 17.015 1.00 49.78 71 THR A CA 1
ATOM 551 C C . THR A 1 71 ? -6.937 -10.974 17.851 1.00 49.78 71 THR A C 1
ATOM 553 O O . THR A 1 71 ? -7.045 -11.496 18.961 1.00 49.78 71 THR A O 1
ATOM 556 N N . GLY A 1 72 ? -7.849 -10.127 17.370 1.00 43.53 72 GLY A N 1
ATOM 557 C CA . GLY A 1 72 ? -9.129 -9.821 18.019 1.00 43.53 72 GLY A CA 1
ATOM 558 C C . GLY A 1 72 ? -10.302 -10.312 17.196 1.00 43.53 72 GLY A C 1
ATOM 559 O O . GLY A 1 72 ? -10.345 -9.934 16.007 1.00 43.53 72 GLY A O 1
#

Organism: NCBI:txid520462

Radius of gyration: 12.07 Å; chains: 1; bounding box: 23×27×31 Å

pLDDT: mean 74.53, std 13.14, range [40.06, 88.56]